Protein AF-A0A3C1FZL2-F1 (afdb_monomer_lite)

Structure (mmCIF, N/CA/C/O backbone):
data_AF-A0A3C1FZL2-F1
#
_entry.id   AF-A0A3C1FZL2-F1
#
loop_
_atom_site.group_PDB
_atom_site.id
_atom_site.type_symbol
_atom_site.label_atom_id
_atom_site.label_alt_id
_atom_site.label_comp_id
_atom_site.label_asym_id
_atom_site.label_entity_id
_atom_site.label_seq_id
_atom_site.pdbx_PDB_ins_code
_atom_site.Cartn_x
_atom_site.Cartn_y
_atom_site.Cartn_z
_atom_site.occupancy
_atom_site.B_iso_or_equiv
_atom_site.auth_seq_id
_atom_site.auth_comp_id
_atom_site.auth_asym_id
_atom_site.auth_atom_id
_atom_site.pdbx_PDB_model_num
ATOM 1 N N . MET A 1 1 ? 15.733 -27.809 37.992 1.00 38.62 1 MET A N 1
ATOM 2 C CA . MET A 1 1 ? 14.853 -27.071 37.058 1.00 38.62 1 MET A CA 1
ATOM 3 C C . MET A 1 1 ? 15.692 -26.584 35.887 1.00 38.62 1 MET A C 1
ATOM 5 O O . MET A 1 1 ? 16.627 -25.830 36.108 1.00 38.62 1 MET A O 1
ATOM 9 N N . LYS A 1 2 ? 15.448 -27.090 34.675 1.00 37.97 2 LYS A N 1
ATOM 10 C CA . LYS A 1 2 ? 16.248 -26.781 33.480 1.00 37.97 2 LYS A CA 1
ATOM 11 C C . LYS A 1 2 ? 15.278 -26.616 32.308 1.00 37.97 2 LYS A C 1
ATOM 13 O O . LYS A 1 2 ? 14.919 -27.594 31.669 1.00 37.97 2 LYS A O 1
ATOM 18 N N . PHE A 1 3 ? 14.782 -25.399 32.100 1.00 35.38 3 PHE A N 1
ATOM 19 C CA . PHE A 1 3 ? 13.981 -25.067 30.920 1.00 35.38 3 PHE A CA 1
ATOM 20 C C . PHE A 1 3 ? 14.946 -24.700 29.793 1.00 35.38 3 PHE A C 1
ATOM 22 O O . PHE A 1 3 ? 15.560 -23.636 29.813 1.00 35.38 3 PHE A O 1
ATOM 29 N N . LYS A 1 4 ? 15.135 -25.628 28.854 1.00 41.16 4 LYS A N 1
ATOM 30 C CA . LYS A 1 4 ? 15.934 -25.439 27.644 1.00 41.16 4 LYS A CA 1
ATOM 31 C C . LYS A 1 4 ? 15.017 -25.483 26.424 1.00 41.16 4 LYS A C 1
ATOM 33 O O . LYS A 1 4 ? 14.274 -26.438 26.248 1.00 41.16 4 LYS A O 1
ATOM 38 N N . GLU A 1 5 ? 15.161 -24.448 25.602 1.00 47.72 5 GLU A N 1
ATOM 39 C CA . GLU A 1 5 ? 15.096 -24.494 24.137 1.00 47.72 5 GLU A CA 1
ATOM 40 C C . GLU A 1 5 ? 13.771 -24.932 23.494 1.00 47.72 5 GLU A C 1
ATOM 42 O O . GLU A 1 5 ? 13.613 -26.068 23.062 1.00 47.72 5 GLU A O 1
ATOM 47 N N . LEU A 1 6 ? 12.877 -23.961 23.274 1.00 45.06 6 LEU A N 1
ATOM 48 C CA . LEU A 1 6 ? 11.883 -24.022 22.197 1.00 45.06 6 LEU A CA 1
ATOM 49 C C . LEU A 1 6 ? 11.822 -22.691 21.442 1.00 45.06 6 LEU A C 1
ATOM 51 O O . LEU A 1 6 ? 10.851 -21.948 21.512 1.00 45.06 6 LEU A O 1
ATOM 55 N N . TRP A 1 7 ? 12.862 -22.431 20.654 1.00 40.78 7 TRP A N 1
ATOM 56 C CA . TRP A 1 7 ? 12.749 -21.564 19.484 1.00 40.78 7 TRP A CA 1
ATOM 57 C C . TRP A 1 7 ? 13.304 -22.368 18.311 1.00 40.78 7 TRP A C 1
ATOM 59 O O . TRP A 1 7 ? 14.508 -22.406 18.067 1.00 40.78 7 TRP A O 1
ATOM 69 N N . ARG A 1 8 ? 12.433 -23.107 17.615 1.00 44.53 8 ARG A N 1
ATOM 70 C CA . ARG A 1 8 ? 12.794 -23.673 16.313 1.00 44.53 8 ARG A CA 1
ATOM 71 C C . ARG A 1 8 ? 12.953 -22.488 15.365 1.00 44.53 8 ARG A C 1
ATOM 73 O O . ARG A 1 8 ? 11.963 -21.919 14.924 1.00 44.53 8 ARG A O 1
ATOM 80 N N . THR A 1 9 ? 14.196 -22.111 15.077 1.00 48.12 9 THR A N 1
ATOM 81 C CA . THR A 1 9 ? 14.539 -21.214 13.970 1.00 48.12 9 THR A CA 1
ATOM 82 C C . THR A 1 9 ? 13.948 -21.784 12.687 1.00 48.12 9 THR A C 1
ATOM 84 O O . THR A 1 9 ? 14.459 -22.759 12.129 1.00 48.12 9 THR A O 1
ATOM 87 N N . THR A 1 10 ? 12.869 -21.179 12.197 1.00 55.97 10 THR A N 1
ATOM 88 C CA . THR A 1 10 ? 12.429 -21.385 10.820 1.00 55.97 10 THR A CA 1
ATOM 89 C C . THR A 1 10 ? 13.463 -20.721 9.924 1.00 55.97 10 THR A C 1
ATOM 91 O O . THR A 1 10 ? 13.448 -19.516 9.688 1.00 55.97 10 THR A O 1
ATOM 94 N N . LYS A 1 11 ? 14.413 -21.524 9.448 1.00 48.84 11 LYS A N 1
ATOM 95 C CA . LYS A 1 11 ? 15.355 -21.158 8.395 1.00 48.84 11 LYS A CA 1
ATOM 96 C C . LYS A 1 11 ? 14.559 -20.949 7.104 1.00 48.84 11 LYS A C 1
ATOM 98 O O . LYS A 1 11 ? 14.363 -21.894 6.343 1.00 48.84 11 LYS A O 1
ATOM 103 N N . MET A 1 12 ? 14.077 -19.731 6.864 1.00 49.28 12 MET A N 1
ATOM 104 C CA . MET A 1 12 ? 13.505 -19.369 5.568 1.00 49.28 12 MET A CA 1
ATOM 105 C C . MET A 1 12 ? 14.630 -19.357 4.530 1.00 49.28 12 MET A C 1
ATOM 107 O O . MET A 1 12 ? 15.498 -18.486 4.523 1.00 49.28 12 MET A O 1
ATOM 111 N N . LYS A 1 13 ? 14.649 -20.375 3.666 1.00 41.09 13 LYS A N 1
ATOM 112 C CA . LYS A 1 13 ? 15.459 -20.366 2.449 1.00 41.09 13 LYS A CA 1
ATOM 113 C C . LYS A 1 13 ? 14.780 -19.413 1.468 1.00 41.09 13 LYS A C 1
ATOM 115 O O . LYS A 1 13 ? 13.754 -19.764 0.895 1.00 41.09 13 LYS A O 1
ATOM 120 N N . SER A 1 14 ? 15.344 -18.223 1.279 1.00 57.56 14 SER A N 1
ATOM 121 C CA . SER A 1 14 ? 14.974 -17.369 0.151 1.00 57.56 14 SER A CA 1
ATOM 122 C C . SER A 1 14 ? 15.371 -18.093 -1.138 1.00 57.56 14 SER A C 1
ATOM 124 O O . SER A 1 14 ? 16.556 -18.304 -1.411 1.00 57.56 14 SER A O 1
ATOM 126 N N . LEU A 1 15 ? 14.377 -18.566 -1.890 1.00 52.97 15 LEU A N 1
ATOM 127 C CA . LEU A 1 15 ? 14.577 -19.015 -3.261 1.00 52.97 15 LEU A CA 1
ATOM 128 C C . LEU A 1 15 ? 14.955 -17.775 -4.069 1.00 52.97 15 LEU A C 1
ATOM 130 O O . LEU A 1 15 ? 14.240 -16.777 -4.020 1.00 52.97 15 LEU A O 1
ATOM 134 N N . LYS A 1 16 ? 16.083 -17.824 -4.786 1.00 51.00 16 LYS A N 1
ATOM 135 C CA . LYS A 1 16 ? 16.483 -16.767 -5.723 1.00 51.00 16 LYS A CA 1
ATOM 136 C C . LYS A 1 16 ? 15.297 -16.473 -6.648 1.00 51.00 16 LYS A C 1
ATOM 138 O O . LYS A 1 16 ? 15.006 -17.279 -7.530 1.00 51.00 16 LYS A O 1
ATOM 143 N N . ARG A 1 17 ? 14.589 -15.361 -6.418 1.00 52.03 17 ARG A N 1
ATOM 144 C CA . ARG A 1 17 ? 13.483 -14.936 -7.279 1.00 52.03 17 ARG A CA 1
ATOM 145 C C . ARG A 1 17 ? 14.063 -14.674 -8.661 1.00 52.03 17 ARG A C 1
ATOM 147 O O . ARG A 1 17 ? 15.014 -13.906 -8.808 1.00 52.03 17 ARG A O 1
ATOM 154 N N . GLY A 1 18 ? 13.524 -15.380 -9.651 1.00 49.50 18 GLY A N 1
ATOM 155 C CA . GLY A 1 18 ? 13.807 -15.115 -11.051 1.00 49.50 18 GLY A CA 1
ATOM 156 C C . GLY A 1 18 ? 13.570 -13.636 -11.338 1.00 49.50 18 GLY A C 1
ATOM 157 O O . GLY A 1 18 ? 12.629 -13.030 -10.825 1.00 49.50 18 GLY A O 1
ATOM 158 N N . LYS A 1 19 ? 14.474 -13.052 -12.116 1.00 52.94 19 LYS A N 1
ATOM 159 C CA . LYS A 1 19 ? 14.439 -11.658 -12.542 1.00 52.94 19 LYS A CA 1
ATOM 160 C C . LYS A 1 19 ? 13.090 -11.371 -13.227 1.00 52.94 19 LYS A C 1
ATOM 162 O O . LYS A 1 19 ? 12.879 -11.837 -14.340 1.00 52.94 19 LYS A O 1
ATOM 167 N N . GLY A 1 20 ? 12.195 -10.633 -12.558 1.00 55.72 20 GLY A N 1
ATOM 168 C CA . GLY A 1 20 ? 11.140 -9.862 -13.232 1.00 55.72 20 GLY A CA 1
ATOM 169 C C . GLY A 1 20 ? 9.659 -10.135 -12.928 1.00 55.72 20 GLY A C 1
ATOM 170 O O . GLY A 1 20 ? 8.842 -9.673 -13.715 1.00 55.72 20 GLY A O 1
ATOM 171 N N . ILE A 1 21 ? 9.259 -10.840 -11.857 1.00 63.75 21 ILE A N 1
ATOM 172 C CA . ILE A 1 21 ? 7.814 -11.037 -11.561 1.00 63.75 21 ILE A CA 1
ATOM 173 C C . ILE A 1 21 ? 7.496 -11.067 -10.056 1.00 63.75 21 ILE A C 1
ATOM 175 O O . ILE A 1 21 ? 6.825 -11.969 -9.560 1.00 63.75 21 ILE A O 1
ATOM 179 N N . SER A 1 22 ? 8.005 -10.108 -9.285 1.00 84.44 22 SER A N 1
ATOM 180 C CA . SER A 1 22 ? 7.679 -10.023 -7.857 1.00 84.44 22 SER A CA 1
ATOM 181 C C . SER A 1 22 ? 7.210 -8.637 -7.457 1.00 84.44 22 SER A C 1
ATOM 183 O O . SER A 1 22 ? 7.784 -7.640 -7.889 1.00 84.44 22 SER A O 1
ATOM 185 N N . ALA A 1 23 ? 6.190 -8.617 -6.604 1.00 94.25 23 ALA A N 1
ATOM 186 C CA . ALA A 1 23 ? 5.813 -7.477 -5.790 1.00 94.25 23 ALA A CA 1
ATOM 187 C C . ALA A 1 23 ? 6.147 -7.786 -4.323 1.00 94.25 23 ALA A C 1
ATOM 189 O O . ALA A 1 23 ? 6.115 -8.952 -3.911 1.00 94.25 23 ALA A O 1
ATOM 190 N N . SER A 1 24 ? 6.476 -6.758 -3.552 1.00 96.06 24 SER A N 1
ATOM 191 C CA . SER A 1 24 ? 6.713 -6.840 -2.107 1.00 96.06 24 SER A CA 1
ATOM 192 C C . SER A 1 24 ? 6.187 -5.593 -1.404 1.00 96.06 24 SER A C 1
ATOM 194 O O . SER A 1 24 ? 6.078 -4.528 -2.009 1.00 96.06 24 SER A O 1
ATOM 196 N N . VAL A 1 25 ? 5.849 -5.731 -0.120 1.00 97.25 25 VAL A N 1
ATOM 197 C CA . VAL A 1 25 ? 5.578 -4.597 0.770 1.00 97.25 25 VAL A CA 1
ATOM 198 C C . VAL A 1 25 ? 6.853 -4.302 1.555 1.00 97.25 25 VAL A C 1
ATOM 200 O O . VAL A 1 25 ? 7.274 -5.109 2.384 1.00 97.25 25 VAL A O 1
ATOM 203 N N . GLU A 1 26 ? 7.466 -3.152 1.288 1.00 97.12 26 GLU A N 1
ATOM 204 C CA . GLU A 1 26 ? 8.759 -2.766 1.871 1.00 97.12 26 GLU A CA 1
ATOM 205 C C . GLU A 1 26 ? 8.598 -2.134 3.254 1.00 97.12 26 GLU A C 1
ATOM 207 O O . GLU A 1 26 ? 9.432 -2.323 4.139 1.00 97.12 26 GLU A O 1
ATOM 212 N N . ASN A 1 27 ? 7.512 -1.383 3.463 1.00 97.06 27 ASN A N 1
ATOM 213 C CA . ASN A 1 27 ? 7.270 -0.708 4.730 1.00 97.06 27 ASN A CA 1
ATOM 214 C C . ASN A 1 27 ? 5.777 -0.446 4.969 1.00 97.06 27 ASN A C 1
ATOM 216 O O . ASN A 1 27 ? 5.008 -0.230 4.034 1.00 97.06 27 ASN A O 1
ATOM 220 N N . ILE A 1 28 ? 5.380 -0.418 6.240 1.00 96.75 28 ILE A N 1
ATOM 221 C CA . ILE A 1 28 ? 4.028 -0.085 6.691 1.00 96.75 28 ILE A CA 1
ATOM 222 C C . ILE A 1 28 ? 4.155 1.034 7.716 1.00 96.75 28 ILE A C 1
ATOM 224 O O . ILE A 1 28 ? 4.881 0.918 8.701 1.00 96.75 28 ILE A O 1
ATOM 228 N N . THR A 1 29 ? 3.441 2.126 7.479 1.00 97.25 29 THR A N 1
ATOM 229 C CA . THR A 1 29 ? 3.499 3.341 8.296 1.00 97.25 29 THR A CA 1
ATOM 230 C C . THR A 1 29 ? 2.111 3.675 8.850 1.00 97.25 29 THR A C 1
ATOM 232 O O . THR A 1 29 ? 1.115 3.101 8.399 1.00 97.25 29 THR A O 1
ATOM 235 N N . PRO A 1 30 ? 1.995 4.645 9.776 1.00 96.88 30 PRO A N 1
ATOM 236 C CA . PRO A 1 30 ? 0.694 5.151 10.217 1.00 96.88 30 PRO A CA 1
ATOM 237 C C . PRO A 1 30 ? -0.158 5.787 9.107 1.00 96.88 30 PRO A C 1
ATOM 239 O O . PRO A 1 30 ? -1.362 5.944 9.292 1.00 96.88 30 PRO A O 1
ATOM 242 N N . PHE A 1 31 ? 0.444 6.160 7.972 1.00 97.25 31 PHE A N 1
ATOM 243 C CA . PHE A 1 31 ? -0.225 6.891 6.890 1.00 97.25 31 PHE A CA 1
ATOM 244 C C . PHE A 1 31 ? -0.527 6.034 5.656 1.00 97.25 31 PHE A C 1
ATOM 246 O O . PHE A 1 31 ? -1.297 6.458 4.797 1.00 97.25 31 PHE A O 1
ATOM 253 N N . GLY A 1 32 ? 0.083 4.855 5.539 1.00 97.44 32 GLY A N 1
ATOM 254 C CA . GLY A 1 32 ? -0.026 4.021 4.348 1.00 97.44 32 GLY A CA 1
ATOM 255 C C . GLY A 1 32 ? 1.061 2.959 4.258 1.00 97.44 32 GLY A C 1
ATOM 256 O O . GLY A 1 32 ? 1.865 2.787 5.184 1.00 97.44 32 GLY A O 1
ATOM 257 N N . ILE A 1 33 ? 1.104 2.282 3.113 1.00 98.06 33 ILE A N 1
ATOM 258 C CA . ILE A 1 33 ? 2.044 1.194 2.826 1.00 98.06 33 ILE A CA 1
ATOM 259 C C . ILE A 1 33 ? 2.917 1.517 1.613 1.00 98.06 33 ILE A C 1
ATOM 261 O O . ILE A 1 33 ? 2.464 2.130 0.648 1.00 98.06 33 ILE A O 1
ATOM 265 N N . TRP A 1 34 ? 4.176 1.093 1.666 1.00 97.88 34 TRP A N 1
ATOM 266 C CA . TRP A 1 34 ? 5.117 1.162 0.553 1.00 97.88 34 TRP A CA 1
ATOM 267 C C . TRP A 1 34 ? 5.183 -0.190 -0.139 1.00 97.88 34 TRP A C 1
ATOM 269 O O . TRP A 1 34 ? 5.471 -1.202 0.504 1.00 97.88 34 TRP A O 1
ATOM 279 N N . ILE A 1 35 ? 4.945 -0.197 -1.447 1.00 96.69 35 ILE A N 1
ATOM 280 C CA . ILE A 1 35 ? 5.061 -1.389 -2.284 1.00 96.69 35 ILE A CA 1
ATOM 281 C C . ILE A 1 35 ? 6.206 -1.224 -3.278 1.00 96.69 35 ILE A C 1
ATOM 283 O O . ILE A 1 35 ? 6.383 -0.144 -3.837 1.00 96.69 35 ILE A O 1
ATOM 287 N N . PHE A 1 36 ? 6.950 -2.296 -3.533 1.00 95.44 36 PHE A N 1
ATOM 288 C CA . PHE A 1 36 ? 7.963 -2.358 -4.579 1.00 95.44 36 PHE A CA 1
ATOM 289 C C . PHE A 1 36 ? 7.522 -3.339 -5.662 1.00 95.44 36 PHE A C 1
ATOM 291 O O . PHE A 1 36 ? 7.250 -4.512 -5.392 1.00 95.44 36 PHE A O 1
ATOM 298 N N . VAL A 1 37 ? 7.424 -2.862 -6.901 1.00 94.19 37 VAL A N 1
ATOM 299 C CA . VAL A 1 37 ? 7.028 -3.668 -8.058 1.00 94.19 37 VAL A CA 1
ATOM 300 C C . VAL A 1 37 ? 7.603 -3.062 -9.339 1.00 94.19 37 VAL A C 1
ATOM 302 O O . VAL A 1 37 ? 7.611 -1.847 -9.509 1.00 94.19 37 VAL A O 1
ATOM 305 N N . ARG A 1 38 ? 8.099 -3.906 -10.257 1.00 89.94 38 ARG A N 1
ATOM 306 C CA . ARG A 1 38 ? 8.706 -3.483 -11.542 1.00 89.94 38 ARG A CA 1
ATOM 307 C C . ARG A 1 38 ? 9.793 -2.403 -11.383 1.00 89.94 38 ARG A C 1
ATOM 309 O O . ARG A 1 38 ? 9.810 -1.418 -12.117 1.00 89.94 38 ARG A O 1
ATOM 316 N N . ASP A 1 39 ? 10.696 -2.616 -10.427 1.00 90.19 39 ASP A N 1
ATOM 317 C CA . ASP A 1 39 ? 11.825 -1.724 -10.125 1.00 90.19 39 ASP A CA 1
ATOM 318 C C . ASP A 1 39 ? 11.411 -0.305 -9.688 1.00 90.19 39 ASP A C 1
ATOM 320 O O . ASP A 1 39 ? 12.179 0.649 -9.823 1.00 90.19 39 ASP A O 1
ATOM 324 N N . ARG A 1 40 ? 10.186 -0.154 -9.169 1.00 92.50 40 ARG A N 1
ATOM 325 C CA . ARG A 1 40 ? 9.636 1.112 -8.680 1.00 92.50 40 ARG A CA 1
ATOM 326 C C . ARG A 1 40 ? 8.942 0.928 -7.342 1.00 92.50 40 ARG A C 1
ATOM 328 O O . ARG A 1 40 ? 8.342 -0.112 -7.077 1.00 92.50 40 ARG A O 1
ATOM 335 N N . GLU A 1 41 ? 9.009 1.973 -6.529 1.00 95.38 41 GLU A N 1
ATOM 336 C CA . GLU A 1 41 ? 8.273 2.074 -5.275 1.00 95.38 41 GLU A CA 1
ATOM 337 C C . GLU A 1 41 ? 7.017 2.922 -5.466 1.00 95.38 41 GLU A C 1
ATOM 339 O O . GLU A 1 41 ? 7.053 3.964 -6.126 1.00 95.38 41 GLU A O 1
ATOM 344 N N . TYR A 1 42 ? 5.916 2.493 -4.856 1.00 96.12 42 TYR A N 1
ATOM 345 C CA . TYR A 1 42 ? 4.668 3.246 -4.809 1.00 96.12 42 TYR A CA 1
ATOM 346 C C . TYR A 1 42 ? 4.182 3.334 -3.368 1.00 96.12 42 TYR A C 1
ATOM 348 O O . TYR A 1 42 ? 4.218 2.352 -2.624 1.00 96.12 42 TYR A O 1
ATOM 356 N N . PHE A 1 43 ? 3.697 4.513 -2.991 1.00 96.19 43 PHE A N 1
ATOM 357 C CA . PHE A 1 43 ? 3.061 4.729 -1.701 1.00 96.19 43 PHE A CA 1
ATOM 358 C C . PHE A 1 43 ? 1.543 4.652 -1.848 1.00 96.19 43 PHE A C 1
ATOM 360 O O . PHE A 1 43 ? 0.947 5.413 -2.611 1.00 96.19 43 PHE A O 1
ATOM 367 N N . LEU A 1 44 ? 0.921 3.739 -1.107 1.00 95.75 44 LEU A N 1
ATOM 368 C CA . LEU A 1 44 ? -0.528 3.590 -1.026 1.00 95.75 44 LEU A CA 1
ATOM 369 C C . LEU A 1 44 ? -0.999 4.231 0.282 1.00 95.75 44 LEU A C 1
ATOM 371 O O . LEU A 1 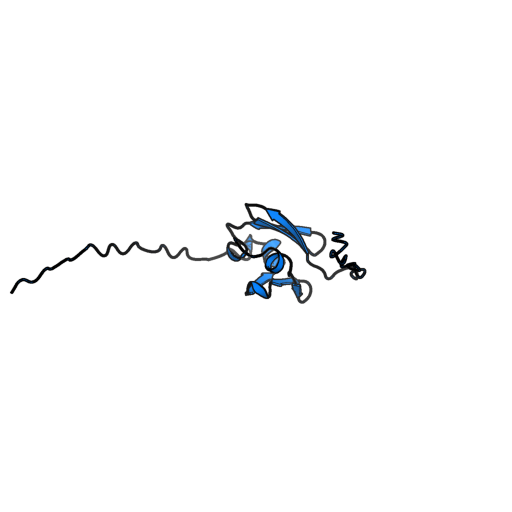44 ? -0.859 3.644 1.358 1.00 95.75 44 LEU A O 1
ATOM 375 N N . SER A 1 45 ? -1.515 5.459 0.190 1.00 96.00 45 SER A N 1
ATOM 376 C CA . SER A 1 45 ? -2.034 6.205 1.341 1.00 96.00 45 SER A CA 1
ATOM 377 C C . SER A 1 45 ? -3.298 5.534 1.902 1.00 96.00 45 SER A C 1
ATOM 379 O O . SER A 1 45 ? -4.111 5.005 1.149 1.00 96.00 45 SER A O 1
ATOM 381 N N . TYR A 1 46 ? -3.528 5.585 3.215 1.00 95.44 46 TYR A N 1
ATOM 382 C CA . TYR A 1 46 ? -4.806 5.130 3.787 1.00 95.44 46 TYR A CA 1
ATOM 383 C C . TYR A 1 46 ? -5.979 6.071 3.476 1.00 95.44 46 TYR A C 1
ATOM 385 O O . TYR A 1 46 ? -7.127 5.705 3.722 1.00 95.44 46 TYR A O 1
ATOM 393 N N . GLU A 1 47 ? -5.713 7.274 2.964 1.00 93.44 47 GLU A N 1
ATOM 394 C CA . GLU A 1 47 ? -6.755 8.193 2.497 1.00 93.44 47 GLU A CA 1
ATOM 395 C C . GLU A 1 47 ? -7.372 7.691 1.185 1.00 93.44 47 GLU A C 1
ATOM 397 O O . GLU A 1 47 ? -8.596 7.642 1.061 1.00 93.44 47 GLU A O 1
ATOM 402 N N . ASP A 1 48 ? -6.532 7.239 0.252 1.00 90.62 48 ASP A N 1
ATOM 403 C CA . ASP A 1 48 ? -6.957 6.724 -1.055 1.00 90.62 48 ASP A CA 1
ATO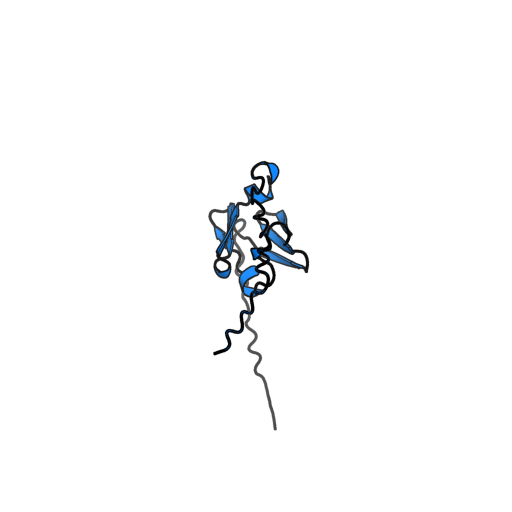M 404 C C . ASP A 1 48 ? -7.274 5.220 -1.012 1.00 90.62 48 ASP A C 1
ATOM 406 O O . ASP A 1 48 ? -8.185 4.738 -1.692 1.00 90.62 48 ASP A O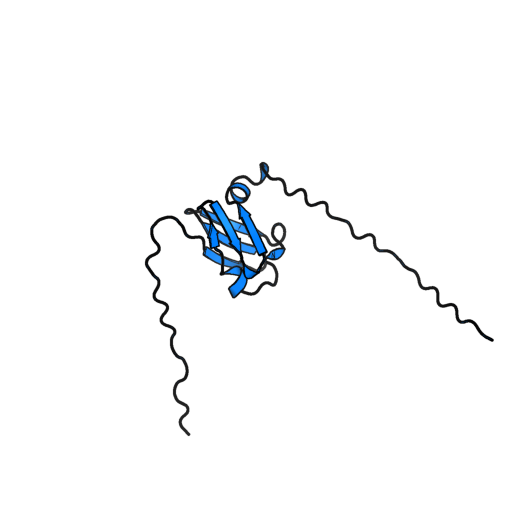 1
ATOM 410 N N . TYR A 1 49 ? -6.546 4.478 -0.171 1.00 93.81 49 TYR A N 1
ATOM 411 C CA . TYR A 1 49 ? -6.619 3.024 -0.033 1.00 93.81 49 TYR A CA 1
ATOM 412 C C . TYR A 1 49 ? -6.959 2.609 1.416 1.00 93.81 49 TYR A C 1
ATOM 414 O O . TYR A 1 49 ? -6.175 1.919 2.080 1.00 93.81 49 TYR A O 1
ATOM 422 N N . PRO A 1 50 ? -8.135 3.001 1.951 1.00 94.50 50 PRO A N 1
ATOM 423 C CA . PRO A 1 50 ? -8.497 2.776 3.356 1.00 94.50 50 PRO A CA 1
ATOM 424 C C . PRO A 1 50 ? -8.633 1.298 3.739 1.00 94.50 50 PRO A C 1
ATOM 426 O O . PRO A 1 50 ? -8.592 0.963 4.918 1.00 94.50 50 PRO A O 1
ATOM 429 N N . TYR A 1 51 ? -8.775 0.404 2.761 1.00 93.88 51 TYR A N 1
ATOM 430 C CA . TYR A 1 51 ? -8.926 -1.041 2.952 1.00 93.88 51 TYR A CA 1
ATOM 431 C C . TYR A 1 51 ? -7.693 -1.709 3.580 1.00 93.88 51 TYR A C 1
ATOM 433 O O . TYR A 1 51 ? -7.831 -2.764 4.193 1.00 93.88 51 TYR A O 1
ATOM 441 N N . PHE A 1 52 ? -6.512 -1.086 3.501 1.00 95.56 52 PHE A N 1
ATOM 442 C CA . PHE A 1 52 ? -5.301 -1.568 4.179 1.00 95.56 52 PHE A CA 1
ATOM 443 C C . PHE A 1 52 ? -5.209 -1.147 5.649 1.00 95.56 52 PHE A C 1
ATOM 445 O O . PHE A 1 52 ? -4.381 -1.677 6.392 1.00 95.56 52 PHE A O 1
ATOM 452 N N . LYS A 1 53 ? -6.032 -0.189 6.084 1.00 94.31 53 LYS A N 1
ATOM 453 C CA . LYS A 1 53 ? -5.989 0.323 7.451 1.00 94.31 53 LYS A CA 1
ATOM 454 C C . LYS A 1 53 ? -6.467 -0.747 8.434 1.00 94.31 53 LYS A C 1
ATOM 456 O O . LYS A 1 53 ? -7.451 -1.433 8.179 1.00 94.31 53 LYS A O 1
ATOM 461 N N . ASP A 1 54 ? -5.759 -0.872 9.557 1.00 93.81 54 ASP A N 1
ATOM 462 C CA . ASP A 1 54 ? -6.058 -1.811 10.649 1.00 93.81 54 ASP A CA 1
ATOM 463 C C . ASP A 1 54 ? -6.061 -3.303 10.237 1.00 93.81 54 ASP A C 1
ATOM 465 O O . ASP A 1 54 ? -6.523 -4.164 10.988 1.00 93.81 54 ASP A O 1
ATOM 469 N N . GLN A 1 55 ? -5.504 -3.628 9.064 1.00 96.50 55 GLN A N 1
ATOM 470 C CA . GLN A 1 55 ? -5.333 -5.005 8.603 1.00 96.50 55 GLN A CA 1
ATOM 471 C C . GLN A 1 55 ? -4.120 -5.676 9.246 1.00 96.50 55 GLN A C 1
ATOM 473 O O . GLN A 1 55 ? -3.160 -5.029 9.672 1.00 96.50 55 GLN A O 1
ATOM 478 N N . THR A 1 56 ? -4.140 -7.010 9.298 1.00 97.44 56 THR A N 1
ATOM 479 C CA . THR A 1 56 ? -3.011 -7.758 9.861 1.00 97.44 56 THR A CA 1
ATOM 480 C C . THR A 1 56 ? -1.768 -7.608 8.987 1.00 97.44 56 THR A C 1
ATOM 482 O O . THR A 1 56 ? -1.848 -7.593 7.756 1.00 97.44 56 THR A O 1
ATOM 485 N N . LEU A 1 57 ? -0.595 -7.581 9.627 1.00 96.00 57 LEU A N 1
ATOM 486 C CA . LEU A 1 57 ? 0.687 -7.554 8.924 1.00 96.00 57 LEU A CA 1
ATOM 487 C C . LEU A 1 57 ? 0.800 -8.703 7.912 1.00 96.00 57 LEU A C 1
ATOM 489 O O . LEU A 1 57 ? 1.263 -8.486 6.799 1.00 96.00 57 LEU A O 1
ATOM 493 N N . SER A 1 58 ? 0.352 -9.910 8.275 1.00 97.00 58 SER A N 1
ATOM 494 C CA . SER A 1 58 ? 0.365 -11.073 7.382 1.00 97.00 58 SER A CA 1
ATOM 495 C C . SER A 1 58 ? -0.494 -10.874 6.138 1.00 97.00 58 SER A C 1
ATOM 497 O O . SER A 1 58 ? -0.043 -11.212 5.048 1.00 97.00 58 SER A O 1
ATOM 499 N N . SER A 1 59 ? -1.691 -10.301 6.285 1.00 97.19 59 SER A N 1
ATOM 500 C CA . SER A 1 59 ? -2.585 -10.035 5.155 1.00 97.19 59 SER A CA 1
ATOM 501 C C . SER A 1 59 ? -1.995 -8.977 4.226 1.00 97.19 59 SER A C 1
ATOM 503 O O . SER A 1 59 ? -1.971 -9.181 3.022 1.00 97.19 59 SER A O 1
ATOM 505 N N . ILE A 1 60 ? -1.448 -7.882 4.771 1.00 97.12 60 ILE A N 1
ATOM 506 C CA . ILE A 1 60 ? -0.814 -6.825 3.964 1.00 97.12 60 ILE A CA 1
ATOM 507 C C . ILE A 1 60 ? 0.434 -7.358 3.244 1.00 97.12 60 ILE A C 1
ATOM 509 O O . ILE A 1 60 ? 0.673 -7.025 2.087 1.00 97.12 60 ILE A O 1
ATOM 513 N N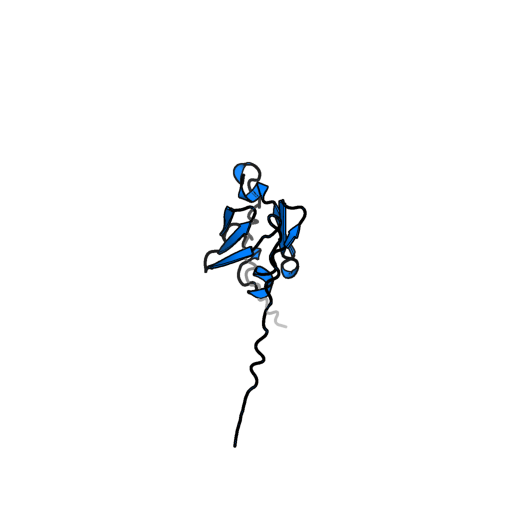 . GLN A 1 61 ? 1.230 -8.200 3.902 1.00 96.62 61 GLN A N 1
ATOM 514 C CA . GLN A 1 61 ? 2.453 -8.757 3.319 1.00 96.62 61 GLN A CA 1
ATOM 515 C C . GLN A 1 61 ? 2.189 -9.798 2.218 1.00 96.62 61 GLN A C 1
ATOM 517 O O . GLN A 1 61 ? 3.078 -10.050 1.403 1.00 96.62 61 GLN A O 1
ATOM 522 N N . ASN A 1 62 ? 0.992 -10.392 2.149 1.00 95.81 62 ASN A N 1
ATOM 523 C CA . ASN A 1 62 ? 0.644 -11.404 1.148 1.00 95.81 62 ASN A CA 1
ATOM 524 C C . ASN A 1 62 ? 0.212 -10.800 -0.203 1.00 95.81 62 ASN A C 1
ATOM 526 O O . ASN A 1 62 ? -0.817 -11.164 -0.774 1.00 95.81 62 ASN A O 1
ATOM 530 N N . VAL A 1 63 ? 1.006 -9.865 -0.728 1.00 96.00 63 VAL A N 1
ATOM 531 C CA . VAL A 1 63 ? 0.786 -9.309 -2.066 1.00 96.00 63 VAL A CA 1
ATOM 532 C C . VAL A 1 63 ? 1.184 -10.316 -3.146 1.00 96.00 63 VAL A C 1
ATOM 534 O O . VAL A 1 63 ? 2.275 -10.893 -3.130 1.00 96.00 63 VAL A O 1
ATOM 537 N N . GLN A 1 64 ? 0.310 -10.498 -4.130 1.00 94.94 64 GLN A N 1
ATOM 538 C CA . GLN A 1 64 ? 0.533 -11.341 -5.298 1.00 94.94 64 GLN A CA 1
ATOM 539 C C . GLN A 1 64 ? 0.577 -10.485 -6.562 1.00 94.94 64 GLN A C 1
ATOM 541 O O . GLN A 1 64 ? -0.290 -9.645 -6.780 1.00 94.94 64 GLN A O 1
ATOM 546 N N . LEU A 1 65 ? 1.576 -10.717 -7.418 1.00 94.88 65 LEU A N 1
ATOM 547 C CA . LEU A 1 65 ? 1.644 -10.097 -8.740 1.00 94.88 65 LEU A CA 1
ATOM 548 C C . LEU A 1 65 ? 1.103 -11.070 -9.790 1.00 94.88 65 LEU A C 1
ATOM 550 O O . LEU A 1 65 ? 1.775 -12.025 -10.180 1.00 94.88 65 LEU A O 1
ATOM 554 N N . LEU A 1 66 ? -0.107 -10.805 -10.262 1.00 92.44 66 LEU A N 1
ATOM 555 C CA . LEU A 1 66 ? -0.780 -11.550 -11.314 1.00 92.44 66 LEU A CA 1
ATOM 556 C C . LEU A 1 66 ? -0.479 -10.911 -12.676 1.00 92.44 66 LEU A C 1
ATOM 558 O O . LEU A 1 66 ? -0.489 -9.687 -12.831 1.00 92.44 66 LEU A O 1
ATOM 562 N N . HIS A 1 67 ? -0.192 -11.749 -13.673 1.00 89.44 67 HIS A N 1
ATOM 563 C CA . HIS A 1 67 ? 0.030 -11.354 -15.075 1.00 89.44 67 HIS A CA 1
ATOM 564 C C . HIS A 1 67 ? 1.140 -10.302 -15.308 1.00 89.44 67 HIS A C 1
ATOM 566 O O . HIS A 1 67 ? 1.284 -9.788 -16.412 1.00 89.44 67 HIS A O 1
ATOM 572 N N . GLY A 1 68 ? 1.938 -9.974 -14.285 1.00 89.56 68 GLY A N 1
ATOM 573 C CA . GLY A 1 68 ? 2.991 -8.955 -14.343 1.00 89.56 68 GLY A CA 1
ATOM 574 C C . GLY A 1 68 ? 2.516 -7.502 -14.201 1.00 89.56 68 GLY A C 1
ATOM 575 O O . GLY A 1 68 ? 3.356 -6.604 -14.210 1.00 89.56 68 GLY A O 1
ATOM 576 N N . TYR A 1 69 ? 1.212 -7.249 -14.048 1.00 90.31 69 TYR A N 1
ATOM 577 C CA . TYR A 1 69 ? 0.654 -5.888 -13.964 1.00 90.31 69 TYR A CA 1
ATOM 578 C C . TYR A 1 69 ? -0.481 -5.712 -12.945 1.00 90.31 69 TYR A C 1
ATOM 580 O O . TYR A 1 69 ? -0.951 -4.589 -12.751 1.00 90.31 69 TYR A O 1
ATOM 588 N N . HIS A 1 70 ? -0.931 -6.790 -12.305 1.00 93.06 70 HIS A N 1
ATOM 589 C CA . HIS A 1 70 ? -2.073 -6.777 -11.401 1.00 93.06 70 HIS A CA 1
ATOM 590 C C . HIS A 1 70 ? -1.652 -7.220 -10.001 1.00 93.06 70 HIS A C 1
ATOM 592 O O . HIS A 1 70 ? -1.190 -8.342 -9.818 1.00 93.06 70 HIS A O 1
ATOM 598 N N . LEU A 1 71 ? -1.774 -6.333 -9.023 1.00 95.62 71 LEU A N 1
ATOM 599 C CA . LEU A 1 71 ? -1.512 -6.612 -7.618 1.00 95.62 71 LEU A CA 1
ATOM 600 C C . LEU A 1 71 ? -2.791 -7.140 -6.975 1.00 95.62 71 LEU A C 1
ATOM 602 O O . LEU A 1 71 ? -3.855 -6.561 -7.172 1.00 95.62 71 LEU A O 1
ATOM 606 N N . TYR A 1 72 ? -2.683 -8.214 -6.205 1.00 96.88 72 TYR A N 1
ATOM 607 C CA . TYR A 1 72 ? -3.815 -8.832 -5.528 1.00 96.88 72 TYR A CA 1
ATOM 608 C C . TYR A 1 72 ? -3.448 -9.221 -4.097 1.00 96.88 72 TYR A C 1
ATOM 610 O O . TYR A 1 72 ? -2.395 -9.817 -3.868 1.00 96.88 72 TYR A O 1
ATOM 618 N N . TRP A 1 73 ? -4.325 -8.896 -3.151 1.00 97.38 73 TRP A N 1
ATOM 619 C CA . TRP A 1 73 ? -4.250 -9.292 -1.746 1.00 97.38 73 TRP A CA 1
ATOM 620 C C . TRP A 1 73 ? -5.417 -10.235 -1.429 1.00 97.38 73 TRP A C 1
ATOM 622 O O . TRP A 1 73 ? -6.518 -9.752 -1.148 1.00 97.38 73 TRP A O 1
ATOM 632 N N . PRO A 1 74 ? -5.205 -11.565 -1.454 1.00 95.69 74 PRO A N 1
ATOM 633 C CA . PRO A 1 74 ? -6.284 -12.545 -1.323 1.00 95.69 74 PRO A CA 1
ATOM 634 C C . PRO A 1 74 ? -7.072 -12.433 -0.018 1.00 95.69 74 PRO A C 1
ATOM 636 O O . PRO A 1 74 ? -8.292 -12.543 -0.022 1.00 95.69 74 PRO A O 1
ATOM 639 N N . GLU A 1 75 ? -6.392 -12.195 1.105 1.00 96.75 75 GLU A N 1
ATOM 640 C CA . GLU A 1 75 ? -7.042 -12.100 2.416 1.00 96.75 75 GLU A CA 1
ATOM 641 C C . GLU A 1 75 ? -7.860 -10.818 2.585 1.00 96.75 75 GLU A C 1
ATOM 643 O O . GLU A 1 75 ? -8.750 -10.776 3.431 1.00 96.75 75 GLU A O 1
ATOM 648 N N . LEU A 1 76 ? -7.528 -9.772 1.825 1.00 95.88 76 LEU A N 1
ATOM 649 C CA . LEU A 1 76 ? -8.205 -8.478 1.887 1.00 95.88 76 LEU A CA 1
ATOM 650 C C . LEU A 1 76 ? -9.297 -8.341 0.824 1.00 95.88 76 LEU A C 1
ATOM 652 O O . LEU A 1 76 ? -10.097 -7.416 0.915 1.00 95.88 76 LEU A O 1
ATOM 656 N N . ASP A 1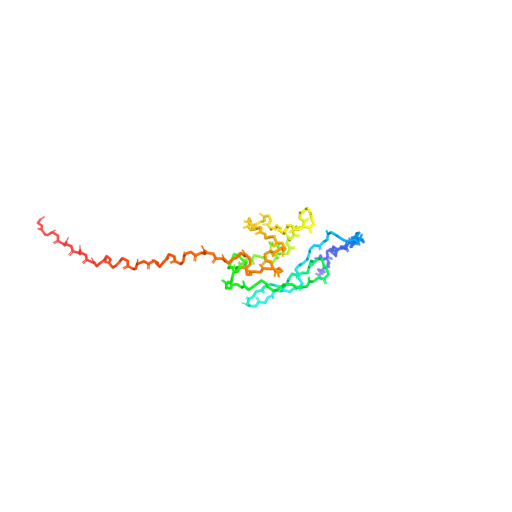 77 ? -9.304 -9.235 -0.168 1.00 94.69 77 ASP A N 1
ATOM 657 C CA . ASP A 1 77 ? -10.095 -9.111 -1.394 1.00 94.69 77 ASP A CA 1
ATOM 658 C C . ASP A 1 77 ? -9.878 -7.751 -2.085 1.00 94.69 77 ASP A C 1
ATOM 660 O O . ASP A 1 77 ? -10.810 -7.069 -2.505 1.00 94.69 77 ASP A O 1
ATOM 664 N N . VAL A 1 78 ? -8.611 -7.321 -2.137 1.00 94.81 78 VAL A N 1
ATOM 665 C CA . VAL A 1 78 ? -8.193 -6.048 -2.741 1.00 94.81 78 VAL A CA 1
ATOM 666 C C . VAL A 1 78 ? -7.350 -6.321 -3.973 1.00 94.81 78 VAL A C 1
ATOM 668 O O . VAL A 1 78 ? -6.357 -7.051 -3.910 1.00 94.81 78 VAL A O 1
ATOM 671 N N . ASP A 1 79 ? -7.695 -5.662 -5.073 1.00 94.50 79 ASP A N 1
ATOM 672 C CA . ASP A 1 79 ? -6.938 -5.678 -6.314 1.00 94.50 79 ASP A CA 1
ATOM 673 C C . ASP A 1 79 ? -6.562 -4.265 -6.784 1.00 94.50 79 ASP A C 1
ATOM 675 O O . ASP A 1 79 ? -7.309 -3.306 -6.596 1.00 94.50 79 ASP A O 1
ATOM 679 N N . LEU A 1 80 ? -5.363 -4.125 -7.358 1.00 93.69 80 LEU A N 1
ATOM 680 C CA . LEU A 1 80 ? -4.847 -2.867 -7.903 1.00 93.69 80 LEU A CA 1
ATOM 681 C C . LEU A 1 80 ? -4.087 -3.118 -9.209 1.00 93.69 80 LEU A C 1
ATOM 683 O O . LEU A 1 80 ? -3.179 -3.946 -9.275 1.00 93.69 80 LEU A O 1
ATOM 687 N N . GLN A 1 81 ? -4.390 -2.351 -10.256 1.00 92.88 81 GLN A N 1
ATOM 688 C CA . GLN A 1 81 ? -3.565 -2.334 -11.466 1.00 92.88 81 GLN A CA 1
ATOM 689 C C . GLN A 1 81 ? -2.387 -1.374 -11.305 1.00 92.88 81 GLN A C 1
ATOM 691 O O . GLN A 1 81 ? -2.560 -0.242 -10.859 1.00 92.88 81 GLN A O 1
ATOM 696 N N . ILE A 1 82 ? -1.196 -1.791 -11.744 1.00 92.31 82 ILE A N 1
ATOM 697 C CA . ILE A 1 82 ? 0.003 -0.936 -11.706 1.00 92.31 82 ILE A CA 1
ATOM 698 C C . ILE A 1 82 ? -0.200 0.346 -12.532 1.00 92.31 82 ILE A C 1
ATOM 700 O O . ILE A 1 82 ? 0.261 1.408 -12.122 1.00 92.31 82 ILE A O 1
ATOM 704 N N . ASP A 1 83 ? -0.945 0.287 -13.644 1.00 91.50 83 ASP A N 1
ATOM 705 C CA . ASP A 1 83 ? -1.246 1.475 -14.463 1.00 91.50 83 ASP A CA 1
ATOM 706 C C . ASP A 1 83 ? -2.018 2.548 -13.675 1.00 91.50 83 ASP A C 1
ATOM 708 O O . ASP A 1 83 ? -1.812 3.738 -13.903 1.00 91.50 83 ASP A O 1
ATOM 712 N N . ASN A 1 84 ? -2.837 2.159 -12.690 1.00 89.19 84 ASN A N 1
ATOM 713 C CA . ASN A 1 84 ? -3.543 3.111 -11.827 1.00 89.19 84 ASN A CA 1
ATOM 714 C C . ASN A 1 84 ? -2.571 3.885 -10.927 1.00 89.19 84 ASN A C 1
ATOM 716 O O . ASN A 1 84 ? -2.805 5.055 -10.632 1.00 89.19 84 ASN A O 1
ATOM 720 N N . LEU A 1 85 ? -1.480 3.239 -10.509 1.00 89.75 85 LEU A N 1
ATOM 721 C CA . LEU A 1 85 ? -0.445 3.847 -9.673 1.00 89.75 85 LEU A CA 1
ATOM 722 C C . LEU A 1 85 ? 0.491 4.741 -10.495 1.00 89.75 85 LEU A C 1
ATOM 724 O O . LEU A 1 85 ? 0.919 5.790 -10.025 1.00 89.75 85 LEU A O 1
ATOM 728 N N . GLU A 1 86 ? 0.799 4.340 -11.731 1.00 89.31 86 GLU A N 1
ATOM 729 C CA . GLU A 1 86 ? 1.641 5.114 -12.652 1.00 89.31 86 GLU A CA 1
ATOM 730 C C . GLU A 1 86 ? 0.898 6.306 -13.26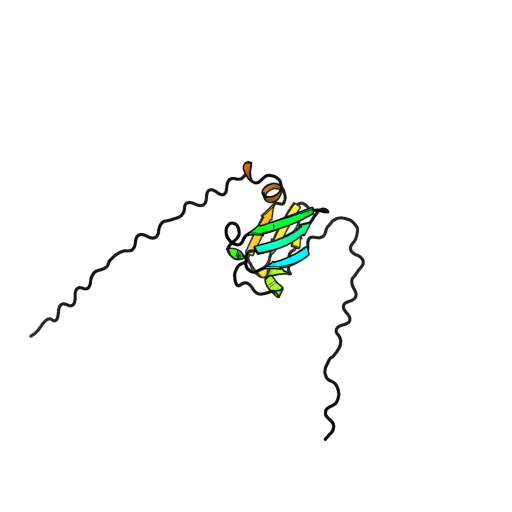7 1.00 89.31 86 GLU A C 1
ATOM 732 O O . GLU A 1 86 ? 1.497 7.353 -13.511 1.00 89.31 86 GLU A O 1
ATOM 737 N N . ASN A 1 87 ? -0.405 6.159 -13.519 1.00 88.44 87 ASN A N 1
ATOM 738 C CA . ASN A 1 87 ? -1.229 7.133 -14.229 1.00 88.44 87 ASN A CA 1
ATOM 739 C C . ASN A 1 87 ? -2.551 7.428 -13.490 1.00 88.44 87 ASN A C 1
ATOM 741 O O . ASN A 1 87 ? -3.628 7.270 -14.078 1.00 88.44 87 ASN A O 1
ATOM 745 N N . PRO A 1 88 ? -2.518 7.933 -12.242 1.00 81.81 88 PRO A N 1
ATOM 746 C CA . PRO A 1 88 ? -3.730 8.154 -11.444 1.00 81.81 88 PRO A CA 1
ATOM 747 C C . PRO A 1 88 ? -4.732 9.110 -12.113 1.00 81.81 88 PRO A C 1
ATOM 749 O O . PRO A 1 88 ? -5.940 8.977 -11.945 1.00 81.81 88 PRO A O 1
ATOM 752 N N . GLN A 1 89 ? -4.254 10.033 -12.955 1.00 82.12 89 GLN A N 1
ATOM 753 C CA . GLN A 1 89 ? -5.099 10.981 -13.694 1.00 82.12 89 GLN A CA 1
ATOM 754 C C . GLN A 1 89 ? -6.008 10.316 -14.742 1.00 82.12 89 GLN A C 1
ATOM 756 O O . GLN A 1 89 ? -7.034 10.886 -15.109 1.00 82.12 89 GLN A O 1
ATOM 761 N N . LYS A 1 90 ? -5.652 9.120 -15.236 1.00 83.06 90 LYS A N 1
ATOM 762 C CA . LYS A 1 90 ? -6.498 8.357 -16.172 1.00 83.06 90 LYS A CA 1
ATOM 763 C C . LYS A 1 90 ? -7.683 7.701 -15.467 1.00 83.06 90 LYS A C 1
ATOM 765 O O . LYS A 1 90 ? -8.714 7.469 -16.096 1.00 83.06 90 LYS A O 1
ATOM 770 N N . TYR A 1 91 ? -7.545 7.445 -14.169 1.00 74.62 91 TYR A N 1
ATOM 771 C CA . TYR A 1 91 ? -8.513 6.724 -13.354 1.00 74.62 91 TYR A CA 1
ATOM 772 C C . TYR A 1 91 ? -8.887 7.551 -12.121 1.00 74.62 91 TYR A C 1
ATOM 774 O O . TYR A 1 91 ? -8.628 7.124 -10.995 1.00 74.62 91 TYR A O 1
ATOM 782 N N . PRO A 1 92 ? -9.495 8.743 -12.292 1.00 65.88 92 PRO A N 1
ATOM 783 C CA . PRO A 1 92 ? -9.948 9.516 -11.148 1.00 65.88 92 PRO A CA 1
ATOM 784 C C . PRO A 1 92 ? -10.936 8.660 -10.354 1.00 65.88 92 PRO A C 1
ATOM 786 O O . PRO A 1 92 ? -11.980 8.263 -10.881 1.00 65.88 92 PRO A O 1
ATOM 789 N N . LEU A 1 93 ? -10.591 8.353 -9.102 1.00 62.38 93 LEU A N 1
ATOM 790 C CA . LEU A 1 93 ? -11.421 7.585 -8.180 1.00 62.38 93 LEU A CA 1
ATOM 791 C C . LEU A 1 93 ? -12.746 8.334 -7.973 1.00 62.38 93 LEU A C 1
ATOM 793 O O . LEU A 1 93 ? -12.868 9.222 -7.134 1.00 62.38 93 LEU A O 1
ATOM 797 N N . LYS A 1 94 ? -13.766 8.005 -8.770 1.00 48.44 94 LYS A N 1
ATOM 798 C CA . LYS A 1 94 ? -15.121 8.555 -8.635 1.00 48.44 94 LYS A CA 1
ATOM 799 C C . LYS A 1 94 ? -15.869 7.808 -7.532 1.00 48.44 94 LYS A C 1
ATOM 801 O O . LYS A 1 94 ? -16.922 7.225 -7.781 1.00 48.44 94 LYS A O 1
ATOM 806 N N . SER A 1 95 ? -15.353 7.814 -6.307 1.00 48.03 95 SER A N 1
ATOM 807 C CA . SER A 1 95 ? -16.148 7.391 -5.156 1.00 48.03 95 SER A CA 1
ATOM 808 C C . SER A 1 95 ? -17.024 8.574 -4.729 1.00 48.03 95 SER A C 1
ATOM 810 O O . SER A 1 95 ? -16.568 9.596 -4.220 1.00 48.03 95 SER A O 1
ATOM 812 N N . ARG A 1 96 ? -18.335 8.487 -4.992 1.00 49.25 96 ARG A N 1
ATOM 813 C CA . ARG A 1 96 ? -19.293 9.410 -4.371 1.00 49.25 96 ARG A CA 1
ATOM 814 C C . ARG A 1 96 ? -19.195 9.198 -2.865 1.00 49.25 96 ARG A C 1
ATOM 816 O O . ARG A 1 96 ? -19.600 8.147 -2.375 1.00 49.25 96 ARG A O 1
ATOM 823 N N . ILE A 1 97 ? -18.716 10.202 -2.136 1.00 51.56 97 ILE A N 1
ATOM 824 C CA . ILE A 1 97 ? -18.941 10.300 -0.694 1.00 51.56 97 ILE A CA 1
ATOM 825 C C . ILE A 1 97 ? -20.461 10.297 -0.506 1.00 51.56 97 ILE A C 1
ATOM 827 O O . ILE A 1 97 ? -21.125 11.318 -0.699 1.00 51.56 97 ILE A O 1
ATOM 831 N N . VAL A 1 98 ? -21.041 9.145 -0.168 1.00 53.66 98 VAL A N 1
ATOM 832 C CA . VAL A 1 98 ? -22.410 9.102 0.337 1.00 53.66 98 VAL A CA 1
ATOM 833 C C . VAL A 1 98 ? -22.335 9.740 1.715 1.00 53.66 98 VAL A C 1
ATOM 835 O O . VAL A 1 98 ? -21.976 9.095 2.698 1.00 53.66 98 VAL A O 1
ATOM 838 N N . LYS A 1 99 ? -22.609 11.047 1.784 1.00 45.09 99 LYS A N 1
ATOM 839 C CA . LYS A 1 99 ? -22.821 11.736 3.055 1.00 45.09 99 LYS A CA 1
ATOM 840 C C . LYS A 1 99 ? -23.941 10.978 3.767 1.00 45.09 99 LYS A C 1
ATOM 842 O O . LYS A 1 99 ? -25.089 11.034 3.331 1.00 45.09 99 LYS A O 1
ATOM 847 N N . LYS A 1 100 ? -23.618 10.235 4.830 1.00 45.81 100 LYS A N 1
ATOM 848 C CA . LYS A 1 100 ? -24.639 9.703 5.736 1.00 45.81 100 LYS A CA 1
ATOM 849 C C . LYS A 1 100 ? -25.390 10.913 6.288 1.00 45.81 100 LYS A C 1
ATOM 851 O O . LYS A 1 100 ? -24.830 11.676 7.070 1.00 45.81 100 LYS A O 1
ATOM 856 N N . HIS A 1 101 ? -26.627 11.122 5.841 1.00 48.47 101 HIS A N 1
ATOM 857 C CA . HIS A 1 101 ? -27.524 12.060 6.501 1.00 48.47 101 HIS A CA 1
ATOM 858 C C . HIS A 1 101 ? -27.721 11.563 7.939 1.00 48.47 101 HIS A C 1
ATOM 860 O O . HIS A 1 101 ? -28.123 10.410 8.117 1.00 48.47 101 HIS A O 1
ATOM 866 N N . PRO A 1 102 ? -27.447 12.378 8.971 1.00 47.44 102 PRO A N 1
ATOM 867 C CA . PRO A 1 102 ? -27.849 12.032 10.319 1.00 47.44 102 PRO A CA 1
ATOM 868 C C . PRO A 1 102 ? -29.374 12.101 10.353 1.00 47.44 102 PRO A C 1
ATOM 870 O O . PRO A 1 102 ? -29.966 13.178 10.390 1.00 47.44 102 PRO A O 1
ATOM 873 N N . THR A 1 103 ? -30.037 10.949 10.290 1.00 49.25 103 THR A N 1
ATOM 874 C CA . THR A 1 103 ? -31.457 10.879 10.612 1.00 49.25 103 THR A CA 1
ATOM 875 C C . THR A 1 103 ? -31.588 11.112 12.110 1.00 49.25 103 THR A C 1
ATOM 877 O O . THR A 1 103 ? -31.439 10.187 12.908 1.00 49.25 103 THR A O 1
ATOM 880 N N . ILE A 1 104 ? -31.847 12.361 12.488 1.00 52.25 104 ILE A N 1
ATOM 881 C CA . ILE A 1 104 ? -32.346 12.718 13.811 1.00 52.25 104 ILE A CA 1
ATOM 882 C C . ILE A 1 104 ? -33.727 12.064 13.933 1.00 52.25 104 ILE A C 1
ATOM 884 O O . ILE A 1 104 ? -34.731 12.643 13.536 1.00 52.25 104 ILE A O 1
ATOM 888 N N . HIS A 1 105 ? -33.791 10.834 14.440 1.00 47.59 105 HIS A N 1
ATOM 889 C CA . HIS A 1 105 ? -35.037 10.317 14.998 1.00 47.59 105 HIS A CA 1
ATOM 890 C C . HIS A 1 105 ? -35.078 10.778 16.446 1.00 47.59 105 HIS A C 1
ATOM 892 O O . HIS A 1 105 ? -34.627 10.101 17.367 1.00 47.59 105 HIS A O 1
ATOM 898 N N . SER A 1 106 ? -35.561 12.007 16.608 1.00 52.62 106 SER A N 1
ATOM 899 C CA . SER A 1 106 ? -35.943 12.566 17.892 1.00 52.62 106 SER A CA 1
ATOM 900 C C . SER A 1 106 ? -36.950 11.646 18.583 1.00 52.62 106 SER A C 1
ATOM 902 O O . SER A 1 106 ? -37.995 11.303 18.034 1.00 52.62 106 SER A O 1
ATOM 904 N N . THR A 1 107 ? -36.594 11.287 19.808 1.00 51.19 107 THR A N 1
ATOM 905 C CA . THR A 1 107 ? -37.383 10.727 20.901 1.00 51.19 107 THR A CA 1
ATOM 906 C C . THR A 1 107 ? -38.887 11.014 20.835 1.00 51.19 107 THR A C 1
ATOM 908 O O . THR A 1 107 ? -39.315 12.163 20.886 1.00 51.19 107 THR A O 1
ATOM 911 N N . GLY A 1 108 ? -39.693 9.951 20.859 1.00 48.75 108 GLY A N 1
ATOM 912 C CA . GLY A 1 108 ? -41.134 10.003 21.108 1.00 48.75 108 GLY A CA 1
ATOM 913 C C . GLY A 1 108 ? -41.529 9.023 22.208 1.00 48.75 108 GLY A C 1
ATOM 914 O O . GLY A 1 108 ? -42.169 8.011 21.945 1.00 48.75 108 GLY A O 1
ATOM 915 N N . ARG A 1 109 ? -41.128 9.298 23.454 1.00 56.12 109 ARG A N 1
ATOM 916 C CA . ARG A 1 109 ? -41.613 8.571 24.635 1.00 56.12 109 ARG A CA 1
ATOM 917 C C . ARG A 1 109 ? -43.081 8.957 24.848 1.00 56.12 109 ARG A C 1
ATOM 919 O O . ARG A 1 109 ? -43.358 10.018 25.393 1.00 56.12 109 ARG A O 1
ATOM 926 N N . ARG A 1 110 ? -44.027 8.122 24.411 1.00 46.66 110 ARG A N 1
ATOM 927 C CA . ARG A 1 110 ? -45.432 8.215 24.839 1.00 46.66 110 ARG A CA 1
ATOM 928 C C . ARG A 1 110 ? -45.687 7.137 25.881 1.00 46.66 110 ARG A C 1
ATOM 930 O O . ARG A 1 110 ? -45.862 5.971 25.554 1.00 46.66 110 ARG A O 1
ATOM 937 N N . ILE A 1 111 ? -45.668 7.556 27.141 1.00 54.28 111 ILE A N 1
ATOM 938 C CA . ILE A 1 111 ? -46.241 6.804 28.255 1.00 54.28 111 ILE A CA 1
ATOM 939 C C . ILE A 1 111 ? -47.758 6.902 28.079 1.00 54.28 111 ILE A C 1
ATOM 941 O O . ILE A 1 111 ? -48.308 8.002 28.120 1.00 54.28 111 ILE A O 1
ATOM 945 N N . ALA A 1 112 ? -48.425 5.780 27.825 1.00 49.47 112 ALA A N 1
ATOM 946 C CA . ALA A 1 112 ? -49.875 5.696 27.910 1.00 49.47 112 ALA A CA 1
ATOM 947 C C . ALA A 1 112 ? -50.232 5.143 29.291 1.00 49.47 112 ALA A C 1
ATOM 949 O O . ALA A 1 112 ? -49.915 4.003 29.616 1.00 49.47 112 ALA A O 1
ATOM 950 N N . ALA A 1 113 ? -50.850 5.996 30.101 1.00 46.03 113 ALA A N 1
ATOM 951 C CA . ALA A 1 113 ? -51.584 5.600 31.286 1.00 46.03 113 ALA A CA 1
ATOM 952 C C . ALA A 1 113 ? -52.963 5.080 30.863 1.00 46.03 113 ALA A C 1
ATOM 954 O O . ALA A 1 113 ? -53.664 5.780 30.125 1.00 46.03 113 ALA A O 1
ATOM 955 N N . ARG A 1 114 ? -53.336 3.891 31.343 1.00 49.91 114 ARG A N 1
ATOM 956 C CA . ARG A 1 114 ? -54.656 3.539 31.890 1.00 49.91 114 ARG A CA 1
ATOM 957 C C . ARG A 1 114 ? -54.641 2.110 32.408 1.00 49.91 114 ARG A C 1
ATOM 959 O O . ARG A 1 114 ? -54.120 1.242 31.680 1.00 49.91 114 ARG A O 1
#

Radius of gyration: 23.24 Å; chains: 1; bounding box: 71×40×53 Å

Sequence (114 aa):
MKFKELWRTTKMKSLKRGKGISASVENITPFGIWIFVRDREYFLSYEDYPYFKDQTLSSIQNVQLLHGYHLYWPELDVDLQIDNLENPQKYPLKSRIVKKHPTIHSTGRRIAAR

Secondary structure (DSSP, 8-state):
------------------TT--EEEEEEETTEEEEEETTEEEEEETTT-GGGTT--HHHHH--EEETTTEEEETTTTEEEEHHHHH-GGGS-----------------------

Foldseek 3Di:
DDDDDDDPPPPDDPDPPDPAFDKFFPDQDPFFTWIDAPNDIFTDGCVNVVLPPPDDPVQVGPWGGPPRFKIARVVSRDIDGNCCRVCVVVPPPPDPPPPPDPPPPDDDDDDDDD

pLDDT: mean 76.64, std 22.09, range [35.38, 98.06]